Protein AF-A0A4Y2MEF8-F1 (afdb_monomer_lite)

Sequence (148 aa):
MEILMVFSTHGRKLKLCDIFKYAYLFVNLIFCILISVETAAVASYQCHDVQCVHGVCREGRCVCDQGWQGNGCHRCGGRVKLTRPSGFIIDGTGNYSVDMQCTWLIESDSPNSTIRLEIAHFETECSWDHLYIFDGDSVFSRLLAAYR

Organism: Araneus ventricosus (NCBI:txid182803)

Foldseek 3Di:
DKKKKKKWFADDPDPDDCPPPVVVVVVVVVVVVVVPPPDPPVPQQACVNAAQPAADDDNNFGDHDPQFDDRNSFAGAEEDEAADPDDDDDRGPDDHDHRGIGMYMYDYPDPPDDDDDDDPDDDDDPPGIKMWMADDDDPPGHTPDMDD

pLDDT: mean 80.43, std 15.29, range [41.31, 96.75]

Radius of gyration: 20.5 Å; chains: 1; bounding box: 53×38×47 Å

Secondary structure (DSSP, 8-state):
--EEEEEE-------SS-HHHHHHHHHHHHHHHHHGGG--------TTTS--SSEEEETTEEEEPTTEESTTS-EE-SEEEE-SSS----SBSSSPPTT-EEEEEE--SSTT-------------TTT-EEEEEESSSTTSEEEEEE-

InterPro domains:
  IPR000859 CUB domain [PF00431] (76-146)
  IPR000859 CUB domain [PS01180] (76-148)
  IPR000859 CUB domain [cd00041] (76-147)
  IPR035914 Spermadhesin, CUB domain superfamily [G3DSA:2.60.120.290] (74-148)
  IPR035914 Spermadhesin, CUB domain superfamily [SSF49854] (72-147)
  IPR051568 LZTR1/Attractin [PTHR46376] (61-146)

Structure (mmCIF, N/CA/C/O backbone):
data_AF-A0A4Y2MEF8-F1
#
_entry.id   AF-A0A4Y2MEF8-F1
#
loop_
_atom_site.group_PDB
_atom_site.id
_atom_site.type_symbol
_atom_site.label_atom_id
_atom_site.label_alt_id
_atom_site.label_comp_id
_atom_site.label_asym_id
_atom_site.label_entity_id
_atom_site.label_seq_id
_atom_site.pdbx_PDB_ins_code
_atom_site.Cartn_x
_atom_site.Cartn_y
_atom_site.Cartn_z
_atom_site.occupancy
_atom_site.B_iso_or_equiv
_atom_site.auth_seq_id
_atom_site.auth_comp_id
_atom_site.auth_asym_id
_atom_site.auth_atom_id
_atom_site.pdbx_PDB_model_num
ATOM 1 N N . MET A 1 1 ? -11.817 4.750 13.045 1.00 57.16 1 MET A N 1
ATOM 2 C CA . MET A 1 1 ? -11.101 3.460 13.076 1.00 57.16 1 MET A CA 1
ATOM 3 C C . MET A 1 1 ? -10.120 3.507 11.929 1.00 57.16 1 MET A C 1
ATOM 5 O O . MET A 1 1 ? -10.526 3.919 10.850 1.00 57.16 1 MET A O 1
ATOM 9 N N . GLU A 1 2 ? -8.860 3.183 12.176 1.00 74.44 2 GLU A N 1
ATOM 10 C CA . GLU A 1 2 ? -7.797 3.225 11.168 1.00 74.44 2 GLU A CA 1
ATOM 11 C C . GLU A 1 2 ? -7.185 1.839 11.082 1.00 74.44 2 GLU A C 1
ATOM 13 O O . GLU A 1 2 ? -7.123 1.135 12.089 1.00 74.44 2 GLU A O 1
ATOM 18 N N . ILE A 1 3 ? -6.777 1.424 9.889 1.00 68.50 3 ILE A N 1
ATOM 19 C CA . ILE A 1 3 ? -6.127 0.128 9.713 1.00 68.50 3 ILE A CA 1
ATOM 20 C C . ILE A 1 3 ? -4.786 0.339 9.036 1.00 68.50 3 ILE A C 1
ATOM 22 O O . ILE A 1 3 ? -4.723 0.841 7.912 1.00 68.50 3 ILE A O 1
ATOM 26 N N . LEU A 1 4 ? -3.722 -0.078 9.720 1.00 75.75 4 LEU A N 1
ATOM 27 C CA . LEU A 1 4 ? -2.388 -0.154 9.153 1.00 75.75 4 LEU A CA 1
ATOM 28 C C . LEU A 1 4 ? -2.125 -1.581 8.689 1.00 75.75 4 LEU A C 1
ATOM 30 O O . LEU A 1 4 ? -2.121 -2.512 9.489 1.00 75.75 4 LEU A O 1
ATOM 34 N N . MET A 1 5 ? -1.852 -1.753 7.405 1.00 79.75 5 MET A N 1
ATOM 35 C CA . MET A 1 5 ? -1.360 -3.014 6.870 1.00 79.75 5 MET A CA 1
ATOM 36 C C . MET A 1 5 ? 0.110 -2.882 6.536 1.00 79.75 5 MET A C 1
ATOM 38 O O . MET A 1 5 ? 0.493 -1.935 5.856 1.00 79.75 5 MET A O 1
ATOM 42 N N . VAL A 1 6 ? 0.923 -3.825 6.995 1.00 78.19 6 VAL A N 1
ATOM 43 C CA . VAL A 1 6 ? 2.355 -3.866 6.704 1.00 78.19 6 VAL A CA 1
ATOM 44 C C . VAL A 1 6 ? 2.665 -5.171 6.001 1.00 78.19 6 VAL A C 1
ATOM 46 O O . VAL A 1 6 ? 2.497 -6.242 6.580 1.00 78.19 6 VAL A O 1
ATOM 49 N N . PHE A 1 7 ? 3.133 -5.061 4.765 1.00 78.88 7 PHE A N 1
ATOM 50 C CA . PHE A 1 7 ? 3.711 -6.161 4.018 1.00 78.88 7 PHE A CA 1
ATOM 51 C C . PHE A 1 7 ? 5.224 -5.993 3.995 1.00 78.88 7 PHE A C 1
ATOM 53 O O . PHE A 1 7 ? 5.741 -4.966 3.549 1.00 78.88 7 PHE A O 1
ATOM 60 N N . SER A 1 8 ? 5.928 -6.988 4.516 1.00 69.38 8 SER A N 1
ATOM 61 C CA . SER A 1 8 ? 7.384 -7.007 4.532 1.00 69.38 8 SER A CA 1
ATOM 62 C C . SER A 1 8 ? 7.849 -8.262 3.834 1.00 69.38 8 SER A C 1
ATOM 64 O O . SER A 1 8 ? 7.513 -9.361 4.271 1.00 69.38 8 SER A O 1
ATOM 66 N N . THR A 1 9 ? 8.666 -8.077 2.806 1.00 63.84 9 THR A N 1
ATOM 67 C CA . THR A 1 9 ? 9.433 -9.158 2.197 1.00 63.84 9 THR A CA 1
ATOM 68 C C . THR A 1 9 ? 10.885 -9.006 2.609 1.00 63.84 9 THR A C 1
ATOM 70 O O . THR A 1 9 ? 11.441 -7.903 2.575 1.00 63.84 9 THR A O 1
ATOM 73 N N . HIS A 1 10 ? 11.496 -10.090 3.074 1.00 59.56 10 HIS A N 1
ATOM 74 C CA . HIS A 1 10 ? 12.911 -10.088 3.428 1.00 59.56 10 HIS A CA 1
ATOM 75 C C . HIS A 1 10 ? 13.670 -10.955 2.429 1.00 59.56 10 HIS A C 1
ATOM 77 O O . HIS A 1 10 ? 13.735 -12.175 2.560 1.00 59.56 10 HIS A O 1
ATOM 83 N N . GLY A 1 11 ? 14.265 -10.320 1.422 1.00 50.09 11 GLY A N 1
ATOM 84 C CA . GLY A 1 11 ? 15.132 -10.993 0.475 1.00 50.09 11 GLY A CA 1
ATOM 85 C C . GLY A 1 11 ? 16.485 -11.278 1.118 1.00 50.09 11 GLY A C 1
ATOM 86 O O . GLY A 1 11 ? 17.290 -10.381 1.365 1.00 50.09 11 GLY A O 1
ATOM 87 N N . ARG A 1 12 ? 16.828 -12.552 1.334 1.00 50.94 12 ARG A N 1
ATOM 88 C CA . ARG A 1 12 ? 18.247 -12.888 1.507 1.00 50.94 12 ARG A CA 1
ATOM 89 C C . ARG A 1 12 ? 18.946 -12.773 0.153 1.00 50.94 12 ARG A C 1
ATOM 91 O O . ARG A 1 12 ? 18.633 -13.515 -0.775 1.00 50.94 12 ARG A O 1
ATOM 98 N N . LYS A 1 13 ? 20.001 -11.952 0.071 1.00 53.47 13 LYS A N 1
ATOM 99 C CA . LYS A 1 13 ? 21.102 -12.225 -0.868 1.00 53.47 13 LYS A CA 1
ATOM 100 C C . LYS A 1 13 ? 21.685 -13.592 -0.497 1.00 53.47 13 LYS A C 1
ATOM 102 O O . LYS A 1 13 ? 22.456 -13.700 0.453 1.00 53.47 13 LYS A O 1
ATOM 107 N N . LEU A 1 14 ? 21.301 -14.646 -1.211 1.00 41.31 14 LEU A N 1
ATOM 108 C CA . LEU A 1 14 ? 21.896 -15.969 -1.047 1.00 41.31 14 LEU A CA 1
ATOM 109 C C . LEU A 1 14 ? 23.411 -15.910 -1.306 1.00 41.31 14 LEU A C 1
ATOM 111 O O . LEU A 1 14 ? 23.847 -15.602 -2.412 1.00 41.31 14 LEU A O 1
ATOM 115 N N . LYS A 1 15 ? 24.210 -16.288 -0.301 1.00 49.84 15 LYS A N 1
ATOM 116 C CA . LYS A 1 15 ? 25.508 -16.950 -0.500 1.00 49.84 15 LYS A CA 1
ATOM 117 C C . LYS A 1 15 ? 25.732 -18.019 0.572 1.00 49.84 15 LYS A C 1
ATOM 119 O O . LYS A 1 15 ? 26.209 -17.684 1.648 1.00 49.84 15 LYS A O 1
ATOM 124 N N . LEU A 1 16 ? 25.439 -19.285 0.235 1.00 46.16 16 LEU A N 1
ATOM 125 C CA . LEU A 1 16 ? 26.274 -20.456 0.581 1.00 46.16 16 LEU A CA 1
ATOM 126 C C . LEU A 1 16 ? 25.879 -21.750 -0.188 1.00 46.16 16 LEU A C 1
ATOM 128 O O . LEU A 1 16 ? 25.698 -22.799 0.420 1.00 46.16 16 LEU A O 1
ATOM 132 N N . CYS A 1 17 ? 25.753 -21.703 -1.528 1.00 48.69 17 CYS A N 1
ATOM 133 C CA . CYS A 1 17 ? 25.769 -22.912 -2.383 1.00 48.69 17 CYS A CA 1
ATOM 134 C C . CYS A 1 17 ? 26.190 -22.663 -3.861 1.00 48.69 17 CYS A C 1
ATOM 136 O O . CYS A 1 17 ? 25.709 -23.348 -4.749 1.00 48.69 17 CYS A O 1
ATOM 138 N N . ASP A 1 18 ? 27.075 -21.697 -4.174 1.00 51.72 18 ASP A N 1
ATOM 139 C CA . ASP A 1 18 ? 27.352 -21.329 -5.591 1.00 51.72 18 ASP A CA 1
ATOM 140 C C . ASP A 1 18 ? 28.826 -21.000 -5.941 1.00 51.72 18 ASP A C 1
ATOM 142 O O . ASP A 1 18 ? 29.098 -20.250 -6.875 1.00 51.72 18 ASP A O 1
ATOM 146 N N . ILE A 1 19 ? 29.829 -21.557 -5.253 1.00 56.78 19 ILE A N 1
ATOM 147 C CA . ILE A 1 19 ? 31.252 -21.194 -5.482 1.00 56.78 19 ILE A CA 1
ATOM 148 C C . ILE A 1 19 ? 31.753 -21.561 -6.902 1.00 56.78 19 ILE A C 1
ATOM 150 O O . ILE A 1 19 ? 32.532 -20.810 -7.486 1.00 56.78 19 ILE A O 1
ATOM 154 N N . PHE A 1 20 ? 31.253 -22.640 -7.515 1.00 52.91 20 PHE A N 1
ATOM 155 C CA . PHE A 1 20 ? 31.690 -23.084 -8.852 1.00 52.91 20 PHE A CA 1
ATOM 156 C C . PHE A 1 20 ? 31.025 -22.350 -10.036 1.00 52.91 20 PHE A C 1
ATOM 158 O O . PHE A 1 20 ? 31.533 -22.417 -11.153 1.00 52.91 20 PHE A O 1
ATOM 165 N N . LYS A 1 21 ? 29.936 -21.596 -9.821 1.00 50.25 21 LYS A N 1
ATOM 166 C CA . LYS A 1 21 ? 29.261 -20.807 -10.875 1.00 50.25 21 LYS A CA 1
ATOM 167 C C . LYS A 1 21 ? 29.859 -19.409 -11.067 1.00 50.25 21 LYS A C 1
ATOM 169 O O . LYS A 1 21 ? 29.862 -18.894 -12.184 1.00 50.25 21 LYS A O 1
ATOM 174 N N . TYR A 1 22 ? 30.403 -18.801 -10.008 1.00 54.34 22 TYR A N 1
ATOM 175 C CA . TYR A 1 22 ? 30.948 -17.436 -10.062 1.00 54.34 22 TYR A CA 1
ATOM 176 C C . TYR A 1 22 ? 32.200 -17.310 -10.938 1.00 54.34 22 TYR A C 1
ATOM 178 O O . TYR A 1 22 ? 32.367 -16.285 -11.590 1.00 54.34 22 TYR A O 1
ATOM 186 N N . ALA A 1 23 ? 33.034 -18.351 -11.022 1.00 60.53 23 ALA A N 1
ATOM 187 C CA . ALA A 1 23 ? 34.202 -18.359 -11.907 1.00 60.53 23 ALA A CA 1
ATOM 188 C C . ALA A 1 23 ? 33.804 -18.374 -13.398 1.00 60.53 23 ALA A C 1
ATOM 190 O O . ALA A 1 23 ? 34.381 -17.646 -14.201 1.00 60.53 23 ALA A O 1
ATOM 191 N N . TYR A 1 24 ? 32.767 -19.138 -13.762 1.00 59.81 24 TYR A N 1
ATOM 192 C CA . TYR A 1 24 ? 32.250 -19.221 -15.134 1.00 59.81 24 TYR A CA 1
ATOM 193 C C . TYR A 1 24 ? 31.523 -17.936 -15.570 1.00 59.81 24 TYR A C 1
ATOM 195 O O . TYR A 1 24 ? 31.680 -17.470 -16.699 1.00 59.81 24 TYR A O 1
ATOM 203 N N . LEU A 1 25 ? 30.778 -17.313 -14.653 1.00 59.19 25 LEU A N 1
ATOM 204 C CA . LEU A 1 25 ? 30.138 -16.012 -14.869 1.00 59.19 25 LEU A CA 1
ATOM 205 C C . LEU A 1 25 ? 31.161 -14.879 -15.032 1.00 59.19 25 LEU A C 1
ATOM 207 O O . LEU A 1 25 ? 30.948 -13.987 -15.845 1.00 59.19 25 LEU A O 1
ATOM 211 N N . PHE A 1 26 ? 32.287 -14.930 -14.315 1.00 67.75 26 PHE A N 1
ATOM 212 C CA . PHE A 1 26 ? 33.328 -13.902 -14.381 1.00 67.75 26 PHE A CA 1
ATOM 213 C C . PHE A 1 26 ? 34.060 -13.879 -15.736 1.00 67.75 26 PHE A C 1
ATOM 215 O O . PHE A 1 26 ? 34.338 -12.806 -16.265 1.00 67.75 26 PHE A O 1
ATOM 222 N N . VAL A 1 27 ? 34.305 -15.047 -16.345 1.00 69.44 27 VAL A N 1
ATOM 223 C CA . VAL A 1 27 ? 34.927 -15.160 -17.682 1.00 69.44 27 VAL A CA 1
ATOM 224 C C . VAL A 1 27 ? 33.990 -14.663 -18.793 1.00 69.44 27 VAL A C 1
ATOM 226 O O . VAL A 1 27 ? 34.427 -13.940 -19.686 1.00 69.44 27 VAL A O 1
ATOM 229 N N . ASN A 1 28 ? 32.691 -14.968 -18.713 1.00 63.53 28 ASN A N 1
ATOM 230 C CA . ASN A 1 28 ? 31.695 -14.459 -19.667 1.00 63.53 28 ASN A CA 1
ATOM 231 C C . ASN A 1 28 ? 31.433 -12.948 -19.504 1.00 63.53 28 ASN A C 1
ATOM 233 O O . ASN A 1 28 ? 31.152 -12.257 -20.482 1.00 63.53 28 ASN A O 1
ATOM 237 N N . LEU A 1 29 ? 31.583 -12.411 -18.288 1.00 65.81 29 LEU A N 1
ATOM 238 C CA . LEU A 1 29 ? 31.428 -10.985 -17.996 1.00 65.81 29 LEU A CA 1
ATOM 239 C C . LEU A 1 29 ? 32.507 -10.136 -18.686 1.00 65.81 29 LEU A C 1
ATOM 241 O O . LEU A 1 29 ? 32.187 -9.100 -19.261 1.00 65.81 29 LEU A O 1
ATOM 245 N N . ILE A 1 30 ? 33.765 -10.589 -18.694 1.00 70.69 30 ILE A N 1
ATOM 246 C CA . ILE A 1 30 ? 34.859 -9.891 -19.392 1.00 70.69 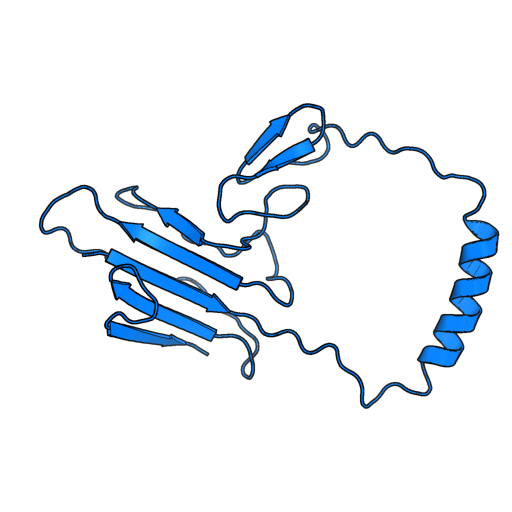30 ILE A CA 1
ATOM 247 C C . ILE A 1 30 ? 34.659 -9.918 -20.918 1.00 70.69 30 ILE A C 1
ATOM 249 O O . ILE A 1 30 ? 34.909 -8.912 -21.579 1.00 70.69 30 ILE A O 1
ATOM 253 N N . PHE A 1 31 ? 34.134 -11.015 -21.475 1.00 68.62 31 PHE A N 1
ATOM 254 C CA . PHE A 1 31 ? 33.800 -11.115 -22.902 1.00 68.62 31 PHE A CA 1
ATOM 255 C C . PHE A 1 31 ? 32.637 -10.184 -23.305 1.00 68.62 31 PHE A C 1
ATOM 257 O O . PHE A 1 31 ? 32.718 -9.517 -24.332 1.00 68.62 31 PHE A O 1
ATOM 264 N N . CYS A 1 32 ? 31.602 -10.048 -22.465 1.00 64.12 32 CYS A N 1
ATOM 265 C CA . CYS A 1 32 ? 30.514 -9.081 -22.676 1.00 64.12 32 CYS A CA 1
ATOM 266 C C . CYS A 1 32 ? 30.982 -7.621 -22.594 1.00 64.12 32 CYS A C 1
ATOM 268 O O . CYS A 1 32 ? 30.560 -6.802 -23.409 1.00 64.12 32 CYS A O 1
ATOM 270 N N . ILE A 1 33 ? 31.865 -7.293 -21.644 1.00 62.84 33 ILE A N 1
ATOM 271 C CA . ILE A 1 33 ? 32.381 -5.926 -21.465 1.00 62.84 33 ILE A CA 1
ATOM 272 C C . ILE A 1 33 ? 33.160 -5.467 -22.705 1.00 62.84 33 ILE A C 1
ATOM 274 O O . ILE A 1 33 ? 33.007 -4.319 -23.114 1.00 62.84 33 ILE A O 1
ATOM 278 N N . LEU A 1 34 ? 33.923 -6.362 -23.346 1.00 61.00 34 LEU A N 1
ATOM 279 C CA . LEU A 1 34 ? 34.655 -6.072 -24.587 1.00 61.00 34 LEU A CA 1
ATOM 280 C C . LEU A 1 34 ? 33.736 -5.867 -25.811 1.00 61.00 34 LEU A C 1
ATOM 282 O O . LEU A 1 34 ? 34.134 -5.175 -26.741 1.00 61.00 34 LEU A O 1
ATOM 286 N N . ILE A 1 35 ? 32.514 -6.416 -25.806 1.00 59.78 35 ILE A N 1
ATOM 287 C CA . ILE A 1 35 ? 31.527 -6.274 -26.898 1.00 59.78 35 ILE A CA 1
ATOM 288 C C . ILE A 1 35 ? 30.626 -5.037 -26.699 1.00 59.78 35 ILE A C 1
ATOM 290 O O . ILE A 1 35 ? 30.164 -4.443 -27.667 1.00 59.78 35 ILE A O 1
ATOM 294 N N . SER A 1 36 ? 30.390 -4.599 -25.457 1.00 55.47 36 SER A N 1
ATOM 295 C CA . SER A 1 36 ? 29.451 -3.507 -25.137 1.00 55.47 36 SER A CA 1
ATOM 296 C C . SER A 1 36 ? 29.986 -2.075 -25.311 1.00 55.47 36 SER A C 1
ATOM 298 O O . SER A 1 36 ? 29.237 -1.125 -25.082 1.00 55.47 36 SER A O 1
ATOM 300 N N . VAL A 1 37 ? 31.256 -1.887 -25.695 1.00 58.00 37 VAL A N 1
ATOM 301 C CA . VAL A 1 37 ? 31.886 -0.549 -25.771 1.00 58.00 37 VAL A CA 1
ATOM 302 C C . VAL A 1 37 ? 31.338 0.318 -26.918 1.00 58.00 37 VAL A C 1
ATOM 304 O O . VAL A 1 37 ? 31.509 1.533 -26.873 1.00 58.00 37 VAL A O 1
ATOM 307 N N . GLU A 1 38 ? 30.615 -0.232 -27.901 1.00 60.22 38 GLU A N 1
ATOM 308 C CA . GLU A 1 38 ? 30.213 0.544 -29.090 1.00 60.22 38 GLU A CA 1
ATOM 309 C C . GLU A 1 38 ? 28.772 1.065 -29.156 1.00 60.22 38 GLU A C 1
ATOM 311 O O . GLU A 1 38 ? 28.485 1.864 -30.042 1.00 60.22 38 GLU A O 1
ATOM 316 N N . THR A 1 39 ? 27.862 0.757 -28.227 1.00 54.72 39 THR A N 1
ATOM 317 C CA . THR A 1 39 ? 26.522 1.383 -28.280 1.00 54.72 39 THR A CA 1
ATOM 318 C C . THR A 1 39 ? 25.922 1.657 -26.906 1.00 54.72 39 THR A C 1
ATOM 320 O O . THR A 1 39 ? 24.957 1.017 -26.489 1.00 54.72 39 THR A O 1
ATOM 323 N N . ALA A 1 40 ? 26.413 2.695 -26.229 1.00 55.03 40 ALA A N 1
ATOM 324 C CA . ALA A 1 40 ? 25.579 3.437 -25.287 1.00 55.03 40 ALA A CA 1
ATOM 325 C C . ALA A 1 40 ? 24.633 4.352 -26.086 1.00 55.03 40 ALA A C 1
ATOM 327 O O . ALA A 1 40 ? 24.791 5.571 -26.116 1.00 55.03 40 ALA A O 1
ATOM 328 N N . ALA A 1 41 ? 23.666 3.758 -26.792 1.00 54.34 41 ALA A N 1
ATOM 329 C CA . ALA A 1 41 ? 22.541 4.523 -27.306 1.00 54.34 41 ALA A CA 1
ATOM 330 C C . ALA A 1 41 ? 21.763 5.034 -26.089 1.00 54.34 41 ALA A C 1
ATOM 332 O O . ALA A 1 41 ? 21.260 4.251 -25.282 1.00 54.34 41 ALA A O 1
ATOM 333 N N . VAL A 1 42 ? 21.719 6.354 -25.920 1.00 53.72 42 VAL A N 1
ATOM 334 C CA . VAL A 1 42 ? 20.913 7.009 -24.892 1.00 53.72 42 VAL A CA 1
ATOM 335 C C . VAL A 1 42 ? 19.452 6.761 -25.264 1.00 53.72 42 VAL A C 1
ATOM 337 O O . VAL A 1 42 ? 18.873 7.499 -26.055 1.00 53.72 42 VAL A O 1
ATOM 340 N N . ALA A 1 43 ? 18.871 5.670 -24.766 1.00 57.12 43 ALA A N 1
ATOM 341 C CA . ALA A 1 43 ? 17.453 5.404 -24.929 1.00 57.12 43 ALA A CA 1
ATOM 342 C C . ALA A 1 43 ? 16.696 6.483 -24.148 1.00 57.12 43 ALA A C 1
ATOM 344 O O . ALA A 1 43 ? 16.666 6.482 -22.916 1.00 57.12 43 ALA A O 1
ATOM 345 N N . SER A 1 44 ? 16.134 7.454 -24.864 1.00 56.41 44 SER A N 1
ATOM 346 C CA . SER A 1 44 ? 15.199 8.411 -24.291 1.00 56.41 44 SER A CA 1
ATOM 347 C C . SER A 1 44 ? 13.879 7.682 -24.072 1.00 56.41 44 SER A C 1
ATOM 349 O O . SER A 1 44 ? 13.046 7.625 -24.974 1.00 56.41 44 SER A O 1
ATOM 351 N N . TYR A 1 45 ? 13.700 7.076 -22.902 1.00 57.06 45 TYR A N 1
ATOM 352 C CA . TYR A 1 45 ? 12.409 6.521 -22.510 1.00 57.06 45 TYR A CA 1
ATOM 353 C C . TYR A 1 45 ? 11.409 7.679 -22.471 1.00 57.06 45 TYR A C 1
ATOM 355 O O . TYR A 1 45 ? 11.497 8.553 -21.613 1.00 57.06 45 TYR A O 1
ATOM 363 N N . GLN A 1 46 ? 10.512 7.759 -23.449 1.00 65.56 46 GLN A N 1
ATOM 364 C CA . GLN A 1 46 ? 9.370 8.658 -23.360 1.00 65.56 46 GLN A CA 1
ATOM 365 C C . GLN A 1 46 ? 8.260 7.939 -22.596 1.00 65.56 46 GLN A C 1
ATOM 367 O O . GLN A 1 46 ? 8.144 6.717 -22.636 1.00 65.56 46 GLN A O 1
ATOM 372 N N . CYS A 1 47 ? 7.382 8.689 -21.935 1.00 70.56 47 CYS A N 1
ATOM 373 C CA . CYS A 1 47 ? 6.234 8.103 -21.236 1.00 70.56 47 CYS A CA 1
ATOM 374 C C . CYS A 1 47 ? 5.230 7.406 -22.166 1.00 70.56 47 CYS A C 1
ATOM 376 O O . CYS A 1 47 ? 4.273 6.808 -21.691 1.00 70.56 47 CYS A O 1
ATOM 378 N N . HIS A 1 48 ? 5.422 7.496 -23.484 1.00 70.25 48 HIS A N 1
ATOM 379 C CA . HIS A 1 48 ? 4.680 6.683 -24.437 1.00 70.25 48 HIS A CA 1
ATOM 380 C C . HIS A 1 48 ? 5.014 5.188 -24.298 1.00 70.25 48 HIS A C 1
ATOM 382 O O . HIS A 1 48 ? 4.121 4.358 -24.425 1.00 70.25 48 HIS A O 1
ATOM 388 N N . ASP A 1 49 ? 6.263 4.860 -23.951 1.00 75.31 49 ASP A N 1
ATOM 389 C CA . ASP A 1 49 ? 6.735 3.478 -23.810 1.00 75.31 49 ASP A CA 1
ATOM 390 C C . ASP A 1 49 ? 6.557 2.923 -22.384 1.00 75.31 49 ASP A C 1
ATOM 392 O O . ASP A 1 49 ? 6.651 1.716 -22.166 1.00 75.31 49 ASP A O 1
ATOM 396 N N . VAL A 1 50 ? 6.308 3.789 -21.391 1.00 78.25 50 VAL A N 1
ATOM 397 C CA . VAL A 1 50 ? 6.189 3.411 -19.973 1.00 78.25 50 VAL A CA 1
ATOM 398 C C . VAL A 1 50 ? 4.875 3.924 -19.391 1.00 78.25 50 VAL A C 1
ATOM 400 O O . VAL A 1 50 ? 4.687 5.124 -19.200 1.00 78.25 50 VAL A O 1
ATOM 403 N N . GLN A 1 51 ? 3.984 3.002 -19.026 1.00 85.50 51 GLN A N 1
ATOM 404 C CA . GLN A 1 51 ? 2.741 3.335 -18.335 1.00 85.50 51 GLN A CA 1
ATOM 405 C C . GLN A 1 51 ? 3.014 3.652 -16.854 1.00 85.50 51 GLN A C 1
ATOM 407 O O . GLN A 1 51 ? 3.354 2.761 -16.075 1.00 85.50 51 GLN A O 1
ATOM 412 N N . CYS A 1 52 ? 2.844 4.917 -16.452 1.00 90.88 52 CYS A N 1
ATOM 413 C CA . CYS A 1 52 ? 2.894 5.325 -15.044 1.00 90.88 52 CYS A CA 1
ATOM 414 C C . CYS A 1 52 ? 1.573 4.940 -14.353 1.00 90.88 52 CYS A C 1
ATOM 416 O O . CYS A 1 52 ? 0.564 5.612 -14.548 1.00 90.88 52 CYS A O 1
ATOM 418 N N . VAL A 1 53 ? 1.556 3.850 -13.580 1.0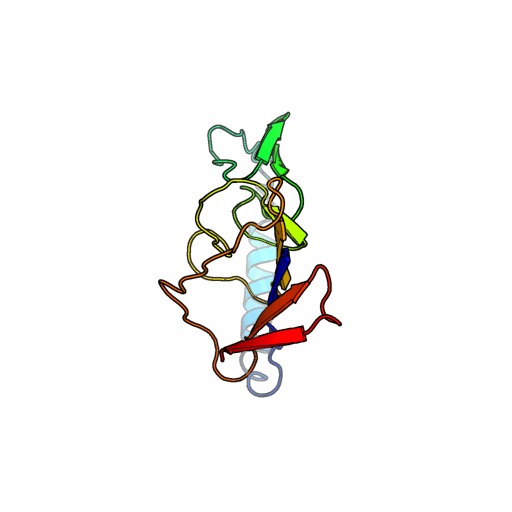0 91.31 53 VAL A N 1
ATOM 419 C CA . VAL A 1 53 ? 0.318 3.325 -12.966 1.00 91.31 53 VAL A CA 1
ATOM 420 C C . VAL A 1 53 ? -0.110 4.170 -11.763 1.00 91.31 53 VAL A C 1
ATOM 422 O O . VAL A 1 53 ? -1.248 4.631 -11.706 1.00 91.31 53 VAL A O 1
ATOM 425 N N . HIS A 1 54 ? 0.817 4.401 -10.828 1.00 92.88 54 HIS A N 1
ATOM 426 C CA . HIS A 1 54 ? 0.612 5.208 -9.619 1.00 92.88 54 HIS A CA 1
ATOM 427 C C . HIS A 1 54 ? 1.532 6.430 -9.615 1.00 92.88 54 HIS A C 1
ATOM 429 O O . HIS A 1 54 ? 2.473 6.539 -8.823 1.00 92.88 54 HIS A O 1
ATOM 435 N N . GLY A 1 55 ? 1.331 7.312 -10.589 1.00 93.50 55 GLY A N 1
ATOM 436 C CA . GLY A 1 55 ? 2.113 8.530 -10.709 1.00 93.50 55 GLY A CA 1
ATOM 437 C C . GLY A 1 55 ? 1.806 9.304 -11.978 1.00 93.50 55 GLY A C 1
ATOM 438 O O . GLY A 1 55 ? 0.911 8.967 -12.750 1.00 93.50 55 GLY A O 1
ATOM 439 N N . VAL A 1 56 ? 2.596 10.347 -12.211 1.00 93.75 56 VAL A N 1
ATOM 440 C CA . VAL A 1 56 ? 2.423 11.253 -13.346 1.00 93.75 56 VAL A CA 1
ATOM 441 C C . VAL A 1 56 ? 3.701 11.297 -14.169 1.00 93.75 56 VAL A C 1
ATOM 443 O O . VAL A 1 56 ? 4.801 11.442 -13.637 1.00 93.75 56 VAL A O 1
ATOM 446 N N . CYS A 1 57 ? 3.557 11.209 -15.487 1.00 91.81 57 CYS A N 1
ATOM 447 C CA . CYS A 1 57 ? 4.658 11.453 -16.406 1.00 91.81 57 CYS A CA 1
ATOM 448 C C . CYS A 1 57 ? 5.088 12.926 -16.367 1.00 91.81 57 CYS A C 1
ATOM 450 O O . CYS A 1 57 ? 4.273 13.820 -16.607 1.00 91.81 57 CYS A O 1
ATOM 452 N N . ARG A 1 58 ? 6.379 13.182 -16.142 1.00 91.88 58 ARG A N 1
ATOM 453 C CA . ARG A 1 58 ? 7.006 14.496 -16.327 1.00 91.88 58 ARG A CA 1
ATOM 454 C C . ARG A 1 58 ? 8.344 14.330 -17.036 1.00 91.88 58 ARG A C 1
ATOM 456 O O . ARG A 1 58 ? 9.177 13.550 -16.593 1.00 91.88 58 ARG A O 1
ATOM 463 N N . GLU A 1 59 ? 8.535 15.053 -18.139 1.00 88.06 59 GLU A N 1
ATOM 464 C CA . GLU A 1 59 ? 9.816 15.107 -18.872 1.00 88.06 59 GLU A CA 1
ATOM 465 C C . GLU A 1 59 ? 10.381 13.722 -19.258 1.00 88.06 59 GLU A C 1
ATOM 467 O O . GLU A 1 59 ? 11.580 13.475 -19.181 1.00 88.06 59 GLU A O 1
ATOM 472 N N . GLY A 1 60 ? 9.510 12.786 -19.657 1.00 83.38 60 GLY A N 1
ATOM 473 C CA . GLY A 1 60 ? 9.919 11.424 -20.037 1.00 83.38 60 GLY A CA 1
ATOM 474 C C . GLY A 1 60 ? 10.148 10.469 -18.859 1.00 83.38 60 GLY A C 1
ATOM 475 O O . GLY A 1 60 ? 10.496 9.313 -19.065 1.00 83.38 60 GLY A O 1
ATOM 476 N N . ARG A 1 61 ? 9.911 10.899 -17.617 1.00 88.00 61 ARG A N 1
ATOM 477 C CA . ARG A 1 61 ? 10.059 10.064 -16.421 1.00 88.00 61 ARG A CA 1
ATOM 478 C C . ARG A 1 61 ? 8.759 9.995 -15.626 1.00 88.00 61 ARG A C 1
ATOM 480 O O . ARG A 1 61 ? 8.075 11.001 -15.452 1.00 88.00 61 ARG A O 1
ATOM 487 N N . CYS A 1 62 ? 8.441 8.825 -15.075 1.00 92.56 62 CYS A N 1
ATOM 488 C CA . CYS A 1 62 ? 7.358 8.720 -14.103 1.00 92.56 62 CYS A CA 1
ATOM 489 C C . CYS A 1 62 ? 7.792 9.305 -12.752 1.00 92.56 62 CYS A C 1
ATOM 491 O O . CYS A 1 62 ? 8.799 8.901 -12.162 1.00 92.56 62 CYS A O 1
ATOM 493 N N . VAL A 1 63 ? 7.006 10.256 -12.259 1.00 94.25 63 VAL A N 1
ATOM 494 C CA . VAL A 1 63 ? 7.069 10.762 -10.890 1.00 94.25 63 VAL A CA 1
ATOM 495 C C . VAL A 1 63 ? 5.994 10.032 -10.096 1.00 94.25 63 VAL A C 1
ATOM 497 O O . VAL A 1 63 ? 4.810 10.204 -10.374 1.00 94.25 63 VAL A O 1
ATOM 500 N N . CYS A 1 64 ? 6.410 9.183 -9.158 1.00 94.81 64 CYS A N 1
ATOM 501 C CA . CYS A 1 64 ? 5.501 8.303 -8.430 1.00 94.81 64 CYS A CA 1
ATOM 502 C C . CYS A 1 64 ? 4.767 9.014 -7.301 1.00 94.81 64 CYS A C 1
ATOM 504 O O . CYS A 1 64 ? 5.324 9.891 -6.635 1.00 94.81 64 CYS A O 1
ATOM 506 N N . ASP A 1 65 ? 3.535 8.578 -7.071 1.00 95.50 65 ASP A N 1
ATOM 507 C CA . ASP A 1 65 ? 2.770 8.951 -5.894 1.00 95.50 65 ASP A CA 1
ATOM 508 C C . ASP A 1 65 ? 3.460 8.429 -4.626 1.00 95.50 65 ASP A C 1
ATOM 510 O O . ASP A 1 65 ? 4.248 7.476 -4.649 1.00 95.50 65 ASP A O 1
ATOM 514 N N . GLN A 1 66 ? 3.162 9.050 -3.487 1.00 95.25 66 GLN A N 1
ATOM 515 C CA . GLN A 1 66 ? 3.763 8.662 -2.216 1.00 95.25 66 GLN A CA 1
ATOM 516 C C . GLN A 1 66 ? 3.508 7.176 -1.906 1.00 95.25 66 GLN A C 1
ATOM 518 O O . GLN A 1 66 ? 2.372 6.704 -1.934 1.00 95.25 66 GLN A O 1
ATOM 523 N N . GLY A 1 67 ? 4.583 6.453 -1.581 1.00 94.00 67 GLY A N 1
ATOM 524 C CA . GLY A 1 67 ? 4.545 5.020 -1.281 1.00 94.00 67 GLY A CA 1
ATOM 525 C C . GLY A 1 67 ? 4.687 4.104 -2.502 1.00 94.00 67 GLY A C 1
ATOM 526 O O . GLY A 1 67 ? 4.782 2.891 -2.312 1.00 94.00 67 GLY A O 1
ATOM 527 N N . TRP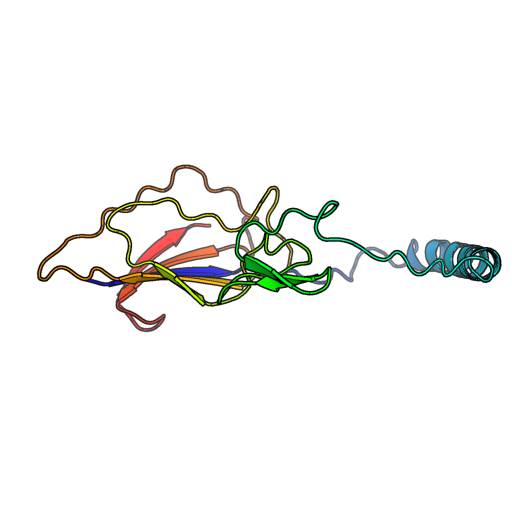 A 1 68 ? 4.780 4.658 -3.717 1.00 94.56 68 TRP A N 1
ATOM 528 C CA . TRP A 1 68 ? 5.008 3.925 -4.966 1.00 94.56 68 TRP A CA 1
ATOM 529 C C . TRP A 1 68 ? 6.407 4.167 -5.541 1.00 94.56 68 TRP A C 1
ATOM 531 O O . TRP A 1 68 ? 7.009 5.225 -5.361 1.00 94.56 68 TRP A O 1
ATOM 541 N N . GLN A 1 69 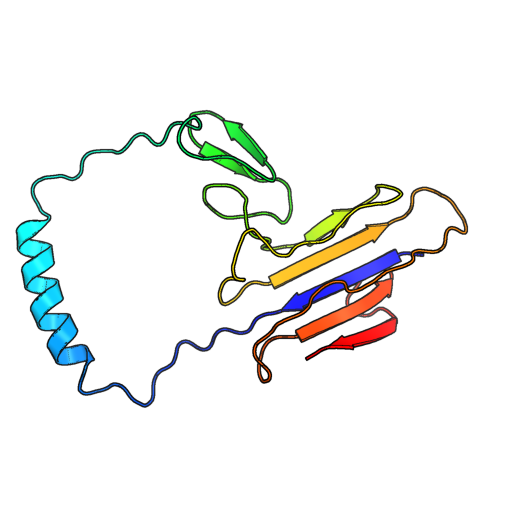? 6.936 3.170 -6.249 1.00 92.50 69 GLN A N 1
ATOM 542 C CA . GLN A 1 69 ? 8.289 3.166 -6.802 1.00 92.50 69 GLN A CA 1
ATOM 543 C C . GLN A 1 69 ? 8.418 2.320 -8.084 1.00 92.50 69 GLN A C 1
ATOM 545 O O . GLN A 1 69 ? 7.510 1.596 -8.500 1.00 92.50 69 GLN A O 1
ATOM 550 N N . GLY A 1 70 ? 9.599 2.385 -8.707 1.00 89.81 70 GLY A N 1
ATOM 551 C CA . GLY A 1 70 ? 9.920 1.726 -9.978 1.00 89.81 70 GLY A CA 1
ATOM 552 C C . GLY A 1 70 ? 9.732 2.641 -11.190 1.00 89.81 70 GLY A C 1
ATOM 553 O O . GLY A 1 70 ? 9.139 3.708 -11.082 1.00 89.81 70 GLY A O 1
ATOM 554 N N . ASN A 1 71 ? 10.238 2.219 -12.356 1.00 89.75 71 ASN A N 1
ATOM 555 C CA . ASN A 1 71 ? 10.233 3.049 -13.572 1.00 89.75 71 ASN A CA 1
ATOM 556 C C . ASN A 1 71 ? 8.815 3.465 -14.010 1.00 89.75 71 ASN A C 1
ATOM 558 O O . ASN A 1 71 ? 8.615 4.579 -14.466 1.00 89.75 71 ASN A O 1
ATOM 562 N N . GLY A 1 72 ? 7.832 2.581 -13.814 1.00 90.88 72 GLY A N 1
ATOM 563 C CA . GLY A 1 72 ? 6.412 2.839 -14.094 1.00 90.88 72 GLY A CA 1
ATOM 564 C C . GLY A 1 72 ? 5.546 3.072 -12.852 1.00 90.88 72 GLY A C 1
ATOM 565 O O . GLY A 1 72 ? 4.329 2.966 -12.947 1.00 90.88 72 GLY A O 1
ATOM 566 N N . CYS A 1 73 ? 6.145 3.310 -11.677 1.00 93.38 73 CYS A N 1
ATOM 567 C CA . CYS A 1 73 ? 5.411 3.433 -10.405 1.00 93.38 73 CYS A CA 1
ATOM 568 C C . CYS A 1 73 ? 4.462 2.253 -10.146 1.00 93.38 73 CYS A C 1
ATOM 570 O O . CYS A 1 73 ? 3.307 2.424 -9.769 1.00 93.38 73 CYS A O 1
ATOM 572 N N . HIS A 1 74 ? 4.946 1.048 -10.437 1.00 91.44 74 HIS A N 1
ATOM 573 C CA . HIS A 1 74 ? 4.139 -0.168 -10.489 1.00 91.44 74 HIS A CA 1
ATOM 574 C C . HIS A 1 74 ? 4.356 -1.080 -9.277 1.00 91.44 74 HIS A C 1
ATOM 576 O O . HIS A 1 74 ? 3.821 -2.181 -9.246 1.00 91.44 74 HIS A O 1
ATOM 582 N N . ARG A 1 75 ? 5.170 -0.657 -8.302 1.00 91.25 75 ARG A N 1
ATOM 583 C CA . ARG A 1 75 ? 5.454 -1.402 -7.067 1.00 91.25 75 ARG A CA 1
ATOM 584 C C . ARG A 1 75 ? 5.327 -0.479 -5.881 1.00 91.25 75 ARG A C 1
ATOM 586 O O . ARG A 1 75 ? 5.756 0.673 -5.964 1.00 91.25 75 ARG A O 1
ATOM 593 N N . CYS A 1 76 ? 4.810 -0.979 -4.775 1.00 93.25 76 CYS A N 1
ATOM 594 C CA . CYS A 1 76 ? 4.887 -0.256 -3.524 1.00 93.25 76 CYS A CA 1
ATOM 595 C C . CYS A 1 76 ? 6.329 -0.279 -2.978 1.00 93.25 76 CYS A C 1
ATOM 597 O O . CYS A 1 76 ? 7.178 -1.093 -3.357 1.00 93.25 76 CYS A O 1
ATOM 599 N N . GLY A 1 77 ? 6.650 0.700 -2.143 1.00 91.69 77 GLY A N 1
ATOM 600 C CA . GLY A 1 77 ? 7.987 0.866 -1.565 1.00 91.69 77 GLY A CA 1
ATOM 601 C C . GLY A 1 77 ? 8.010 1.766 -0.344 1.00 91.69 77 GLY A C 1
ATOM 602 O O . GLY A 1 77 ? 9.042 2.335 -0.002 1.00 91.69 77 GLY A O 1
ATOM 603 N N . GLY A 1 78 ? 6.850 1.974 0.266 1.00 91.38 78 GLY A N 1
ATOM 604 C CA . GLY A 1 78 ? 6.703 2.849 1.407 1.00 91.38 78 GLY A CA 1
ATOM 605 C C . GLY A 1 78 ? 5.264 2.885 1.883 1.00 91.38 78 GLY A C 1
ATOM 606 O O . GLY A 1 78 ? 4.499 1.936 1.695 1.00 91.38 78 GLY A O 1
ATOM 607 N N . ARG A 1 79 ? 4.900 4.004 2.511 1.00 92.88 79 ARG A N 1
ATOM 608 C CA . ARG A 1 79 ? 3.574 4.197 3.092 1.00 92.88 79 ARG A CA 1
ATOM 609 C C . ARG A 1 79 ? 2.621 4.868 2.106 1.00 92.88 79 ARG A C 1
ATOM 611 O O . ARG A 1 79 ? 2.852 6.010 1.718 1.00 92.88 79 ARG A O 1
ATOM 618 N N . VAL A 1 80 ? 1.540 4.175 1.769 1.00 94.56 80 VAL A N 1
ATOM 619 C CA . VAL A 1 80 ? 0.412 4.654 0.965 1.00 94.56 80 VAL A CA 1
ATOM 620 C C . VAL A 1 80 ? -0.762 4.947 1.899 1.00 94.56 80 VAL A C 1
ATOM 622 O O . VAL A 1 80 ? -1.116 4.123 2.742 1.00 94.56 80 VAL A O 1
ATOM 625 N N . LYS A 1 81 ? -1.379 6.121 1.758 1.00 94.19 81 LYS A N 1
ATOM 626 C CA . LYS A 1 81 ? -2.571 6.516 2.519 1.00 94.19 81 LYS A CA 1
ATOM 627 C C . LYS A 1 81 ? -3.817 6.388 1.645 1.00 94.19 81 LYS A C 1
ATOM 629 O O . LYS A 1 81 ? -3.828 6.864 0.514 1.00 94.19 81 LYS A O 1
ATOM 634 N N . LEU A 1 82 ? -4.853 5.745 2.173 1.00 94.19 82 LEU A N 1
ATOM 635 C CA . LEU A 1 82 ? -6.108 5.457 1.486 1.00 94.19 82 LEU A CA 1
ATOM 636 C C . LEU A 1 82 ? -7.261 6.053 2.289 1.00 94.19 82 LEU A C 1
ATOM 638 O O . LEU A 1 82 ? -7.471 5.673 3.435 1.00 94.19 82 LEU A O 1
ATOM 642 N N . THR A 1 83 ? -8.004 6.969 1.673 1.00 93.56 83 THR A N 1
ATOM 643 C CA . THR A 1 83 ? -9.152 7.658 2.299 1.00 93.56 83 THR A CA 1
ATOM 644 C C . THR A 1 83 ? -10.474 7.395 1.580 1.00 93.56 83 THR A C 1
ATOM 646 O O . THR A 1 83 ? -11.540 7.831 2.007 1.00 93.56 83 THR A O 1
ATOM 649 N N . ARG A 1 84 ? -10.434 6.680 0.447 1.00 93.00 84 ARG A N 1
ATOM 650 C CA . ARG A 1 84 ? -11.642 6.374 -0.324 1.00 93.00 84 ARG A CA 1
ATOM 651 C C . ARG A 1 84 ? -12.537 5.403 0.458 1.00 93.00 84 ARG A C 1
ATOM 653 O O . ARG A 1 84 ? -12.020 4.471 1.067 1.00 93.00 84 ARG A O 1
ATOM 660 N N . PRO A 1 85 ? -13.875 5.536 0.361 1.00 91.75 85 PRO A N 1
ATOM 661 C CA . PRO A 1 85 ? -14.814 4.684 1.099 1.00 91.75 85 PRO A CA 1
ATOM 662 C C . PRO A 1 85 ? -14.796 3.212 0.655 1.00 91.75 85 PRO A C 1
ATOM 664 O O . PRO A 1 85 ? -15.325 2.349 1.347 1.00 91.75 85 PRO A O 1
ATOM 667 N N . SER A 1 86 ? -14.228 2.920 -0.517 1.00 93.69 86 SER A N 1
ATOM 668 C CA . SER A 1 86 ? -13.982 1.568 -1.022 1.00 93.69 86 SER A CA 1
ATOM 669 C C . SER A 1 86 ? -12.834 1.580 -2.035 1.00 93.69 86 SER A C 1
ATOM 671 O O . SER A 1 86 ? -12.519 2.623 -2.622 1.00 93.69 86 SER A O 1
ATOM 673 N N . GLY A 1 87 ? -12.207 0.423 -2.240 1.00 93.81 87 GLY A N 1
ATOM 674 C CA . GLY A 1 87 ? -11.107 0.245 -3.181 1.00 93.81 87 GLY A CA 1
ATOM 675 C C . GLY A 1 87 ? -10.432 -1.116 -3.038 1.00 93.81 87 GLY A C 1
ATOM 676 O O . GLY A 1 87 ? -10.881 -1.962 -2.267 1.00 93.81 87 GLY A O 1
ATOM 677 N N . PHE A 1 88 ? -9.341 -1.295 -3.780 1.00 92.88 88 PHE A N 1
ATOM 678 C CA . PHE A 1 88 ? -8.486 -2.478 -3.726 1.00 92.88 88 PHE A CA 1
ATOM 679 C C . PHE A 1 88 ? -7.075 -2.079 -3.318 1.00 92.88 88 PHE A C 1
ATOM 681 O O . PHE A 1 88 ? -6.634 -0.958 -3.581 1.00 92.88 88 PHE A O 1
ATOM 688 N N . ILE A 1 89 ? -6.377 -3.014 -2.686 1.00 93.00 89 ILE A N 1
ATOM 689 C CA . ILE A 1 89 ? -4.999 -2.845 -2.245 1.00 93.00 89 ILE A CA 1
ATOM 690 C C . ILE A 1 89 ? -4.178 -3.906 -2.956 1.00 93.00 89 ILE A C 1
ATOM 692 O O . ILE A 1 89 ? -4.509 -5.087 -2.891 1.00 93.00 89 ILE A O 1
ATOM 696 N N . ILE A 1 90 ? -3.150 -3.451 -3.665 1.00 91.44 90 ILE A N 1
ATOM 697 C CA . ILE A 1 90 ? -2.199 -4.292 -4.385 1.00 91.44 90 ILE A CA 1
ATOM 698 C C . ILE A 1 90 ? -0.788 -3.836 -4.034 1.00 91.44 90 ILE A C 1
ATOM 700 O O . ILE A 1 90 ? -0.545 -2.657 -3.767 1.00 91.44 90 ILE A O 1
ATOM 704 N N . ASP A 1 91 ? 0.132 -4.783 -4.032 1.00 89.62 91 ASP A N 1
ATOM 705 C CA . ASP A 1 91 ? 1.548 -4.594 -3.757 1.00 89.62 91 ASP A CA 1
ATOM 706 C C . ASP A 1 91 ? 2.327 -4.168 -5.020 1.00 89.62 91 ASP A C 1
ATOM 708 O O . ASP A 1 91 ? 3.293 -3.403 -4.970 1.00 89.62 91 ASP A O 1
ATOM 712 N N . GLY A 1 92 ? 1.843 -4.565 -6.190 1.00 88.12 92 GLY A N 1
ATOM 713 C CA . GLY A 1 92 ? 2.333 -4.076 -7.465 1.00 88.12 92 GLY A CA 1
ATOM 714 C C . GLY A 1 92 ? 1.699 -4.788 -8.647 1.00 88.12 92 GLY A C 1
ATOM 715 O O . GLY A 1 92 ? 0.746 -5.550 -8.511 1.00 88.12 92 GLY A O 1
ATOM 716 N N . THR A 1 93 ? 2.223 -4.523 -9.841 1.00 86.75 93 THR A N 1
ATOM 717 C CA . THR A 1 93 ? 1.843 -5.266 -11.046 1.00 86.75 93 THR A CA 1
ATOM 718 C C . THR A 1 93 ? 2.709 -6.513 -11.201 1.00 86.75 93 THR A C 1
ATOM 720 O O . THR A 1 93 ? 3.932 -6.399 -11.308 1.00 86.75 93 THR A O 1
ATOM 723 N N . GLY A 1 94 ? 2.078 -7.680 -11.324 1.00 85.00 94 GLY A N 1
ATOM 724 C CA . GLY A 1 94 ? 2.780 -8.953 -11.486 1.00 85.00 94 GLY A CA 1
ATOM 725 C C . GLY A 1 94 ? 3.314 -9.483 -10.158 1.00 85.00 94 GLY A C 1
ATOM 726 O O . GLY A 1 94 ? 2.673 -9.314 -9.128 1.00 85.00 94 GLY A O 1
ATOM 727 N N . ASN A 1 95 ? 4.471 -10.143 -10.191 1.00 81.62 95 ASN A N 1
ATOM 728 C CA . ASN A 1 95 ? 5.064 -10.720 -8.987 1.00 81.62 95 ASN A CA 1
ATOM 729 C C . ASN A 1 95 ? 5.660 -9.635 -8.086 1.00 81.62 95 ASN A C 1
ATOM 731 O O . ASN A 1 95 ? 6.304 -8.691 -8.565 1.00 81.62 95 ASN A O 1
ATOM 735 N N . TYR A 1 96 ? 5.520 -9.831 -6.776 1.00 81.81 96 TYR A N 1
ATOM 736 C CA . TYR A 1 96 ? 6.168 -8.988 -5.783 1.00 81.81 96 TYR A CA 1
ATOM 737 C C . TYR A 1 96 ? 7.696 -9.025 -5.948 1.00 81.81 96 TYR A C 1
ATOM 739 O O . TYR A 1 96 ? 8.293 -10.010 -6.389 1.00 81.81 96 TYR A O 1
ATOM 747 N N . SER A 1 97 ? 8.348 -7.902 -5.650 1.00 82.62 97 SER A N 1
ATOM 748 C CA . SER A 1 97 ? 9.808 -7.778 -5.742 1.00 82.62 97 SER A CA 1
ATOM 749 C C . SER A 1 97 ? 10.488 -8.115 -4.418 1.00 82.62 97 SER A C 1
ATOM 751 O O . SER A 1 97 ? 9.894 -7.958 -3.357 1.00 82.62 97 SER A O 1
ATOM 753 N N . VAL A 1 98 ? 11.759 -8.521 -4.479 1.00 81.44 98 VAL A N 1
ATOM 754 C CA . VAL A 1 98 ? 12.587 -8.732 -3.280 1.00 81.44 98 VAL A CA 1
ATOM 755 C C . VAL A 1 98 ? 12.768 -7.435 -2.488 1.00 81.44 98 VAL A C 1
ATOM 757 O O . VAL A 1 98 ? 12.843 -6.354 -3.079 1.00 81.44 98 VAL A O 1
ATOM 760 N N . ASP A 1 99 ? 12.879 -7.563 -1.164 1.00 80.56 99 ASP A N 1
ATOM 761 C CA . ASP A 1 99 ? 13.113 -6.462 -0.213 1.00 80.56 99 ASP A CA 1
ATOM 762 C C . ASP A 1 99 ? 12.066 -5.338 -0.269 1.00 80.56 99 ASP A C 1
ATOM 764 O O . ASP A 1 99 ? 12.311 -4.189 0.107 1.00 80.56 99 ASP A O 1
ATOM 768 N N . MET A 1 100 ? 10.873 -5.668 -0.745 1.00 83.75 100 MET A N 1
ATOM 769 C CA . MET A 1 100 ? 9.743 -4.770 -0.783 1.00 83.75 100 MET A CA 1
ATOM 770 C C . MET A 1 100 ? 9.136 -4.613 0.614 1.00 83.75 100 MET A C 1
ATOM 772 O O . MET A 1 100 ? 8.796 -5.589 1.288 1.00 83.75 100 MET A O 1
ATOM 776 N N . GLN A 1 101 ? 8.992 -3.357 1.030 1.00 87.25 101 GLN A N 1
ATOM 777 C CA . GLN A 1 101 ? 8.356 -2.963 2.280 1.00 87.25 101 GLN A CA 1
ATOM 778 C C . GLN A 1 101 ? 7.220 -2.011 1.957 1.00 87.25 101 GLN A C 1
ATOM 780 O O . GLN A 1 101 ? 7.438 -0.902 1.463 1.00 87.25 101 GLN A O 1
ATOM 785 N N . CYS A 1 102 ? 6.003 -2.457 2.225 1.00 92.00 102 CYS A N 1
ATOM 786 C CA . CYS A 1 102 ? 4.806 -1.721 1.879 1.00 92.00 102 CYS A CA 1
ATOM 787 C C . CYS A 1 102 ? 3.928 -1.546 3.087 1.00 92.00 102 CYS A C 1
ATOM 789 O O . CYS A 1 102 ? 3.788 -2.425 3.935 1.00 92.00 102 CYS A O 1
ATOM 791 N N . THR A 1 103 ? 3.363 -0.357 3.189 1.00 95.38 103 THR A N 1
ATOM 792 C CA . THR A 1 103 ? 2.517 -0.000 4.305 1.00 95.38 103 THR A CA 1
ATOM 793 C C . THR A 1 103 ? 1.300 0.728 3.773 1.00 95.38 103 THR A C 1
ATOM 795 O O . THR A 1 103 ? 1.444 1.748 3.109 1.00 95.38 103 THR A O 1
ATOM 798 N N . TRP A 1 104 ? 0.103 0.244 4.077 1.00 96.12 104 TRP A N 1
ATOM 799 C CA . TRP A 1 104 ? -1.140 0.915 3.710 1.00 96.12 104 TRP A CA 1
ATOM 800 C C . TRP A 1 104 ? -1.838 1.388 4.965 1.00 96.12 104 TRP A C 1
ATOM 802 O O . TRP A 1 104 ? -2.112 0.592 5.856 1.00 96.12 104 TRP A O 1
ATOM 812 N N . LEU A 1 105 ? -2.116 2.683 5.028 1.00 95.88 105 LEU A N 1
ATOM 813 C CA . LEU A 1 105 ? -2.932 3.280 6.070 1.00 95.88 105 LEU A CA 1
ATOM 814 C C . LEU A 1 105 ? -4.311 3.570 5.489 1.00 95.88 105 LEU A C 1
ATOM 816 O O . LEU A 1 105 ? -4.438 4.436 4.623 1.00 95.88 105 LEU A O 1
ATOM 820 N N . ILE A 1 106 ? -5.320 2.852 5.965 1.00 95.44 106 ILE A N 1
ATOM 821 C CA . ILE A 1 106 ? -6.715 3.093 5.615 1.00 95.44 106 ILE A CA 1
ATOM 822 C C . ILE A 1 106 ? -7.309 3.982 6.699 1.00 95.44 106 ILE A C 1
ATOM 824 O O . ILE A 1 106 ? -7.472 3.553 7.843 1.00 95.44 106 ILE A O 1
ATOM 828 N N . GLU A 1 107 ? -7.633 5.210 6.323 1.00 92.12 107 GLU A N 1
ATOM 829 C CA . GLU A 1 107 ? -8.354 6.157 7.162 1.00 92.12 107 GLU A CA 1
ATOM 830 C C . GLU A 1 107 ? -9.746 6.379 6.582 1.00 92.12 107 GLU A C 1
ATOM 832 O O . GLU A 1 107 ? -9.953 6.330 5.370 1.00 92.12 107 GLU A O 1
ATOM 837 N N . SER A 1 108 ? -10.710 6.638 7.453 1.00 89.69 108 SER A N 1
ATOM 838 C CA . SER A 1 108 ? -12.051 7.013 7.032 1.00 89.69 108 SER A CA 1
ATOM 839 C C . SER A 1 108 ? -12.354 8.424 7.494 1.00 89.69 108 SER A C 1
ATOM 841 O O . SER A 1 108 ? -12.267 8.724 8.684 1.00 89.69 108 SER A O 1
ATOM 843 N N . ASP A 1 109 ? -12.792 9.258 6.557 1.00 87.62 109 ASP A N 1
ATOM 844 C CA . ASP A 1 109 ? -13.176 10.646 6.825 1.00 87.62 109 ASP A CA 1
ATOM 845 C C . ASP A 1 109 ? -14.524 10.746 7.569 1.00 87.62 109 ASP A C 1
ATOM 847 O O . ASP A 1 109 ? -14.934 11.823 8.001 1.00 87.62 109 ASP A O 1
ATOM 851 N N . SER A 1 110 ? -15.244 9.625 7.718 1.00 87.31 110 SER A N 1
ATOM 852 C CA . SER A 1 110 ? -16.544 9.576 8.392 1.00 87.31 110 SER A CA 1
ATOM 853 C C . SER A 1 110 ? -16.420 9.111 9.848 1.00 87.31 110 SER A C 1
ATOM 855 O O . SER A 1 110 ? -15.879 8.024 10.100 1.00 87.31 110 SER A O 1
ATOM 857 N N . PRO A 1 111 ? -16.979 9.856 10.821 1.00 86.06 111 PRO A N 1
ATOM 858 C CA . PRO A 1 111 ? -16.971 9.444 12.220 1.00 86.06 111 PRO A CA 1
ATOM 859 C C . PRO A 1 111 ? -17.749 8.135 12.406 1.00 86.06 111 PRO A C 1
ATOM 861 O O . PRO A 1 111 ? -18.758 7.902 11.744 1.00 86.06 111 PRO A O 1
ATOM 864 N N . ASN A 1 112 ? -17.284 7.281 13.324 1.00 85.00 112 ASN A N 1
ATOM 865 C CA . ASN A 1 112 ? -17.906 5.989 13.665 1.00 85.00 112 ASN A CA 1
ATOM 866 C C . ASN A 1 112 ? -18.086 5.012 12.491 1.00 85.00 112 ASN A C 1
ATOM 868 O O . ASN A 1 112 ? -18.918 4.109 12.543 1.00 85.00 112 ASN A O 1
ATOM 872 N N . SER A 1 113 ? -17.297 5.171 11.434 1.00 88.94 113 SER A N 1
ATOM 873 C CA . SER A 1 113 ? -17.253 4.219 10.330 1.00 88.94 113 SER A CA 1
ATOM 874 C C . SER A 1 113 ? -16.468 2.957 10.702 1.00 88.94 113 SER A C 1
ATOM 876 O O . SER A 1 113 ? -15.526 2.984 11.501 1.00 88.94 113 SER A O 1
ATOM 878 N N . THR A 1 114 ? -16.865 1.837 10.10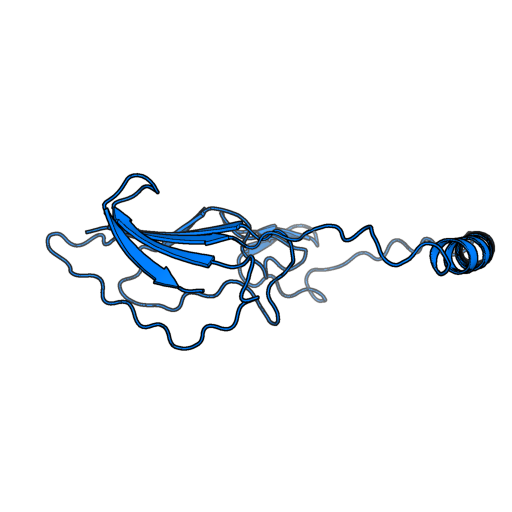0 1.00 91.12 114 THR A N 1
ATOM 879 C CA . THR A 1 114 ? -16.190 0.542 10.229 1.00 91.12 114 THR A CA 1
ATOM 880 C C . THR A 1 114 ? -15.520 0.198 8.909 1.00 91.12 114 THR A C 1
ATOM 882 O O . THR A 1 114 ? -16.151 0.270 7.856 1.00 91.12 114 THR A O 1
ATOM 885 N N . ILE A 1 115 ? -14.250 -0.199 8.966 1.00 92.50 115 ILE A N 1
ATOM 886 C CA . ILE A 1 115 ? -13.514 -0.672 7.794 1.00 92.50 115 ILE A CA 1
ATOM 887 C C . ILE A 1 115 ? -13.680 -2.191 7.715 1.00 92.50 115 ILE A C 1
ATOM 889 O O . ILE A 1 115 ? -13.367 -2.906 8.666 1.00 92.50 115 ILE A O 1
ATOM 893 N N . ARG A 1 116 ? -14.168 -2.685 6.574 1.00 93.19 116 ARG A N 1
ATOM 894 C CA . ARG A 1 116 ? -14.196 -4.115 6.250 1.00 93.19 116 ARG A CA 1
ATOM 895 C C . ARG A 1 116 ? -13.073 -4.413 5.263 1.00 93.19 116 ARG A C 1
ATOM 897 O O . ARG A 1 116 ? -13.025 -3.812 4.195 1.00 93.19 116 ARG A O 1
ATOM 904 N N . LEU A 1 117 ? -12.222 -5.372 5.612 1.00 93.06 117 LEU A N 1
ATOM 905 C CA . LEU A 1 117 ? -11.149 -5.864 4.757 1.00 93.06 117 LEU A CA 1
ATOM 906 C C . LEU A 1 117 ? -11.424 -7.317 4.364 1.00 93.06 117 LEU A C 1
ATOM 908 O O . LEU A 1 117 ? -11.836 -8.123 5.197 1.00 93.06 117 LEU A O 1
ATOM 912 N N . GLU A 1 118 ? -11.168 -7.641 3.103 1.00 94.31 118 GLU A N 1
ATOM 913 C CA . GLU A 1 118 ? -11.256 -8.990 2.558 1.00 94.31 118 GLU A CA 1
ATOM 914 C C . GLU A 1 118 ? -9.977 -9.283 1.774 1.00 94.31 118 GLU A C 1
ATOM 916 O O . GLU A 1 118 ? -9.585 -8.504 0.905 1.00 94.31 118 GLU A O 1
ATOM 921 N N . ILE A 1 119 ? -9.308 -10.388 2.105 1.00 92.00 119 ILE A N 1
ATOM 922 C CA . ILE A 1 119 ? -8.094 -10.816 1.410 1.00 92.00 119 ILE A CA 1
ATOM 923 C C . ILE A 1 119 ? -8.526 -11.710 0.254 1.00 92.00 119 ILE A C 1
ATOM 925 O O . ILE A 1 119 ? -8.895 -12.863 0.462 1.00 92.00 119 ILE A O 1
ATOM 929 N N . ALA A 1 120 ? -8.508 -11.157 -0.958 1.00 91.00 120 ALA A N 1
ATOM 930 C CA . ALA A 1 120 ? -8.939 -11.878 -2.153 1.00 91.00 120 ALA A CA 1
ATOM 931 C C . ALA A 1 120 ? -7.895 -12.903 -2.626 1.00 91.00 120 ALA A C 1
ATOM 933 O O . ALA A 1 120 ? -8.240 -14.003 -3.047 1.00 91.00 120 ALA A O 1
ATOM 934 N N . HIS A 1 121 ? -6.615 -12.536 -2.562 1.00 87.12 121 HIS A N 1
ATOM 935 C CA . HIS A 1 121 ? -5.493 -13.373 -2.964 1.00 87.12 121 HIS A CA 1
ATOM 936 C C . HIS A 1 121 ? -4.264 -13.010 -2.129 1.00 87.12 121 HIS A C 1
ATOM 938 O O . HIS A 1 121 ? -4.017 -11.831 -1.873 1.00 87.12 121 HIS A O 1
ATOM 944 N N . PHE A 1 122 ? -3.527 -14.024 -1.686 1.00 86.75 122 PHE A N 1
ATOM 945 C CA . PHE A 1 122 ? -2.312 -13.873 -0.896 1.00 86.75 122 PHE A CA 1
ATOM 946 C C . PHE A 1 122 ? -1.401 -15.074 -1.164 1.00 86.75 122 PHE A C 1
ATOM 948 O O . PHE A 1 122 ? -1.782 -16.208 -0.873 1.00 86.75 122 PHE A O 1
ATOM 955 N N . GLU A 1 123 ? -0.235 -14.819 -1.755 1.00 83.69 123 GLU A N 1
ATOM 956 C CA . GLU A 1 123 ? 0.771 -15.830 -2.085 1.00 83.69 123 GLU A CA 1
ATOM 957 C C . GLU A 1 123 ? 2.164 -15.257 -1.798 1.00 83.69 123 GLU A C 1
ATOM 959 O O . GLU A 1 123 ? 2.562 -14.242 -2.371 1.00 83.69 123 GLU A O 1
ATOM 964 N N . THR A 1 124 ? 2.874 -15.879 -0.859 1.00 82.00 124 THR A N 1
ATOM 965 C CA . THR A 1 124 ? 4.105 -15.355 -0.255 1.00 82.00 124 THR A CA 1
ATOM 966 C C . THR A 1 124 ? 5.111 -16.464 0.032 1.00 82.00 124 THR A C 1
ATOM 968 O O . THR A 1 124 ? 4.751 -17.640 0.128 1.00 82.00 124 THR A O 1
ATOM 971 N N . GLU A 1 125 ? 6.391 -16.114 0.197 1.00 77.50 125 GLU A N 1
ATOM 972 C CA . GLU A 1 125 ? 7.403 -17.079 0.623 1.00 77.50 125 GLU A CA 1
ATOM 973 C C . GLU A 1 125 ? 7.210 -17.427 2.108 1.00 77.50 125 GLU A C 1
ATOM 975 O O . GLU A 1 125 ? 7.383 -16.582 2.989 1.00 77.50 125 GLU A O 1
ATOM 980 N N . CYS A 1 126 ? 6.950 -18.707 2.399 1.00 68.81 126 CYS A N 1
ATOM 981 C CA . CYS A 1 126 ? 6.519 -19.197 3.716 1.00 68.81 126 CYS A CA 1
ATOM 982 C C . CYS A 1 126 ? 7.422 -18.821 4.912 1.00 68.81 126 CYS A C 1
ATOM 984 O O . CYS A 1 126 ? 7.009 -18.960 6.065 1.00 68.81 126 CYS A O 1
ATOM 986 N N . SER A 1 127 ? 8.685 -18.447 4.671 1.00 73.19 127 SER A N 1
ATOM 987 C CA . SER A 1 127 ? 9.684 -18.226 5.728 1.00 73.19 127 SER A CA 1
ATOM 988 C C . SER A 1 127 ? 10.015 -16.762 6.012 1.00 73.19 127 SER A C 1
ATOM 990 O O . SER A 1 127 ? 10.561 -16.489 7.080 1.00 73.19 127 SER A O 1
ATOM 992 N N . TRP A 1 128 ? 9.729 -15.842 5.091 1.00 77.56 128 TRP A N 1
ATOM 993 C CA . TRP A 1 128 ? 10.270 -14.473 5.151 1.00 77.56 128 TRP A CA 1
ATOM 994 C C . TRP A 1 128 ? 9.224 -13.394 4.937 1.00 77.56 128 TRP A C 1
ATOM 996 O O . TRP A 1 128 ? 9.379 -12.285 5.454 1.00 77.56 128 TRP A O 1
ATOM 1006 N N . ASP A 1 129 ? 8.177 -13.724 4.192 1.00 83.00 129 ASP A N 1
ATOM 1007 C CA . ASP A 1 129 ? 7.200 -12.758 3.741 1.00 83.00 129 ASP A CA 1
ATOM 1008 C C . ASP A 1 129 ? 5.983 -12.808 4.657 1.00 83.00 129 ASP A C 1
ATOM 1010 O O . ASP A 1 129 ? 5.437 -13.868 4.973 1.00 83.00 129 ASP A O 1
ATOM 1014 N N . HIS A 1 130 ? 5.585 -11.637 5.140 1.00 86.12 130 HIS A N 1
ATOM 1015 C CA . HIS A 1 130 ? 4.546 -11.527 6.152 1.00 86.12 130 HIS A CA 1
ATOM 1016 C C . HIS A 1 130 ? 3.634 -10.342 5.872 1.00 86.12 130 HIS A C 1
ATOM 1018 O O . HIS A 1 130 ? 4.098 -9.250 5.528 1.00 86.12 130 HIS A O 1
ATOM 1024 N N . LEU A 1 131 ? 2.337 -10.551 6.098 1.00 91.44 131 LEU A N 1
ATOM 1025 C CA . LEU A 1 131 ? 1.329 -9.496 6.120 1.00 91.44 131 LEU A CA 1
ATOM 1026 C C . LEU A 1 131 ? 0.801 -9.329 7.541 1.00 91.44 131 LEU A C 1
ATOM 1028 O O . LEU A 1 131 ? 0.231 -10.256 8.115 1.00 91.44 131 LEU A O 1
ATOM 1032 N N . TYR A 1 132 ? 0.942 -8.124 8.080 1.00 94.12 132 TYR A N 1
ATOM 1033 C CA . TYR A 1 132 ? 0.405 -7.730 9.377 1.00 94.12 132 TYR A CA 1
ATOM 1034 C C . TYR A 1 132 ? -0.723 -6.722 9.198 1.00 94.12 132 TYR A C 1
ATOM 1036 O O . TYR A 1 132 ? -0.620 -5.820 8.368 1.00 94.12 132 TYR A O 1
ATOM 1044 N N . ILE A 1 133 ? -1.775 -6.851 10.003 1.00 96.06 133 ILE A N 1
ATOM 1045 C CA . ILE A 1 133 ? -2.924 -5.943 10.013 1.00 96.06 133 ILE A CA 1
ATOM 1046 C C . ILE A 1 133 ? -3.102 -5.419 11.432 1.00 96.06 133 ILE A C 1
ATOM 1048 O O . ILE A 1 133 ? -3.326 -6.206 12.351 1.00 96.06 133 ILE A O 1
ATOM 1052 N N . PHE A 1 134 ? -3.038 -4.105 11.606 1.00 96.75 134 PHE A N 1
ATOM 1053 C CA . PHE A 1 134 ? -3.180 -3.420 12.888 1.00 96.75 134 PHE A CA 1
ATOM 1054 C C . PHE A 1 134 ? -4.416 -2.515 12.893 1.00 96.75 134 PHE A C 1
ATOM 1056 O O . PHE A 1 134 ? -4.755 -1.923 11.873 1.00 96.75 134 PHE A O 1
ATOM 1063 N N . ASP A 1 135 ? -5.063 -2.390 14.050 1.00 94.94 135 ASP A N 1
ATOM 1064 C CA . ASP A 1 135 ? -6.156 -1.450 14.327 1.00 94.94 135 ASP A CA 1
ATOM 1065 C C . ASP A 1 135 ? -5.596 -0.178 14.974 1.00 94.94 135 ASP A C 1
ATOM 1067 O O . ASP A 1 135 ? -5.379 -0.126 16.189 1.00 94.94 135 ASP A O 1
ATOM 1071 N N . GLY A 1 136 ? -5.288 0.806 14.134 1.00 93.50 136 GLY A N 1
ATOM 1072 C CA . GLY A 1 136 ? -4.673 2.093 14.450 1.00 93.50 136 GLY A CA 1
ATOM 1073 C C . GLY A 1 136 ? -3.754 2.590 13.324 1.00 93.50 136 GLY A C 1
ATOM 1074 O O . GLY A 1 136 ? -3.634 1.962 12.272 1.00 93.50 136 GLY A O 1
ATOM 1075 N N . ASP A 1 137 ? -3.076 3.712 13.555 1.00 92.94 137 ASP A N 1
ATOM 1076 C CA . ASP A 1 137 ? -2.181 4.375 12.596 1.00 92.94 137 ASP A CA 1
ATOM 1077 C C . ASP A 1 137 ? -0.747 3.822 12.557 1.00 92.94 137 ASP A C 1
ATOM 1079 O O . ASP A 1 137 ? 0.035 4.176 11.661 1.00 92.94 137 ASP A O 1
ATOM 1083 N N . SER A 1 138 ? -0.365 2.969 13.508 1.00 92.81 138 SER A N 1
ATOM 1084 C CA . SER A 1 138 ? 1.029 2.576 13.722 1.00 92.81 138 SER A CA 1
ATOM 1085 C C . SER A 1 138 ? 1.215 1.069 13.908 1.00 92.81 138 SER A C 1
ATOM 1087 O O . SER A 1 138 ? 0.293 0.331 14.248 1.00 92.81 138 SER A O 1
ATOM 1089 N N . VAL A 1 139 ? 2.458 0.609 13.741 1.00 92.00 139 VAL A N 1
ATOM 1090 C CA . VAL A 1 139 ? 2.859 -0.783 14.027 1.00 92.00 139 VAL A CA 1
ATOM 1091 C C . VAL A 1 139 ? 2.835 -1.124 15.519 1.00 92.00 139 VAL A C 1
ATOM 1093 O O . VAL A 1 139 ? 2.990 -2.282 15.892 1.00 92.00 139 VAL A O 1
ATOM 1096 N N . PHE A 1 140 ? 2.662 -0.118 16.377 1.00 94.94 140 PHE A N 1
ATOM 1097 C CA . PHE 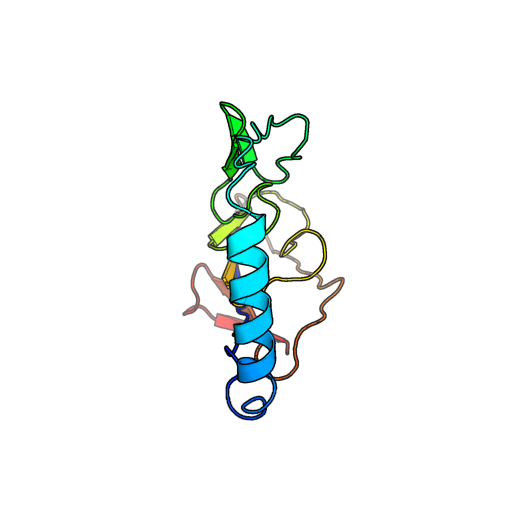A 1 140 ? 2.514 -0.284 17.821 1.00 94.94 140 PHE A CA 1
ATOM 1098 C C . PHE A 1 140 ? 1.047 -0.414 18.242 1.00 94.94 140 PHE A C 1
ATOM 1100 O O . PHE A 1 140 ? 0.759 -0.674 19.410 1.00 94.94 140 PHE A O 1
ATOM 1107 N N . SER A 1 141 ? 0.119 -0.222 17.305 1.00 96.75 141 SER A N 1
ATOM 1108 C CA . SER A 1 141 ? -1.311 -0.377 17.532 1.00 96.75 141 SER A CA 1
ATOM 1109 C C . SER A 1 141 ? -1.694 -1.859 17.659 1.00 96.75 141 SER A C 1
ATOM 1111 O O . SER A 1 141 ? -0.870 -2.765 17.516 1.00 96.75 141 SER A O 1
ATOM 1113 N N . ARG A 1 142 ? -2.961 -2.142 17.974 1.00 96.38 142 ARG A N 1
ATOM 1114 C CA . ARG A 1 142 ? -3.412 -3.513 18.243 1.00 96.38 142 ARG A CA 1
ATOM 1115 C C . ARG A 1 142 ? -3.310 -4.377 16.983 1.00 96.38 142 ARG A C 1
ATOM 1117 O O . ARG A 1 142 ? -4.001 -4.107 16.007 1.00 96.38 142 ARG A O 1
ATOM 1124 N N . LEU A 1 143 ? -2.521 -5.451 17.027 1.00 95.88 143 LEU A N 1
ATOM 1125 C CA . LEU A 1 143 ? -2.465 -6.445 15.952 1.00 95.88 143 LEU A CA 1
ATOM 1126 C C . LEU A 1 143 ? -3.803 -7.196 15.859 1.00 95.88 143 LEU A C 1
ATOM 1128 O O . LEU A 1 143 ? -4.239 -7.820 16.825 1.00 95.88 143 LEU A O 1
ATOM 1132 N N . LEU A 1 144 ? -4.442 -7.135 14.694 1.00 96.00 144 LEU A N 1
ATOM 1133 C CA . LEU A 1 144 ? -5.672 -7.859 14.380 1.00 96.00 144 LEU A CA 1
ATOM 1134 C C . LEU A 1 144 ? -5.389 -9.217 13.739 1.00 96.00 144 LEU A C 1
ATOM 1136 O O . LEU A 1 144 ? -6.064 -10.192 14.055 1.00 96.00 144 LEU A O 1
ATOM 1140 N N . ALA A 1 145 ? -4.413 -9.279 12.831 1.00 94.06 145 ALA A N 1
ATOM 1141 C CA . ALA A 1 145 ? -4.078 -10.503 12.112 1.00 94.06 145 ALA A CA 1
ATOM 1142 C C . ALA A 1 145 ? -2.634 -10.494 11.599 1.00 94.06 145 ALA A C 1
ATOM 1144 O O . ALA A 1 145 ? -2.065 -9.435 11.326 1.00 94.06 145 ALA A O 1
ATOM 1145 N N . ALA A 1 146 ? -2.074 -11.693 11.434 1.00 91.81 146 ALA A N 1
ATOM 1146 C CA . ALA A 1 146 ? -0.784 -11.929 10.800 1.00 91.81 146 ALA A CA 1
ATOM 1147 C C . ALA A 1 146 ? -0.886 -13.147 9.871 1.00 91.81 146 ALA A C 1
ATOM 1149 O O . ALA A 1 146 ? -1.304 -14.219 10.314 1.00 91.81 146 ALA A O 1
ATOM 1150 N N . TYR A 1 147 ? -0.496 -12.978 8.610 1.00 87.81 147 TYR A N 1
ATOM 1151 C CA . TYR A 1 147 ? -0.501 -14.019 7.581 1.00 87.81 147 TYR A CA 1
ATOM 1152 C C . TYR A 1 147 ? 0.928 -14.335 7.137 1.00 87.81 147 TYR A C 1
ATOM 1154 O O . TYR A 1 147 ? 1.798 -13.456 7.142 1.00 87.81 147 TYR A O 1
ATOM 1162 N N . ARG A 1 148 ? 1.154 -15.605 6.800 1.00 79.88 148 ARG A N 1
ATOM 1163 C CA . ARG A 1 148 ? 2.419 -16.168 6.320 1.00 79.88 148 ARG A CA 1
ATOM 1164 C C . ARG A 1 148 ? 2.170 -16.911 5.022 1.00 79.88 148 ARG A C 1
ATOM 1166 O O . ARG A 1 148 ? 1.084 -17.531 4.954 1.00 79.88 148 ARG A O 1
#